Protein AF-X8CTY1-F1 (afdb_monomer)

Radius of gyration: 17.64 Å; Cα contacts (8 Å, |Δi|>4): 81; chains: 1; bounding box: 41×30×51 Å

InterPro domains:
  IPR002938 FAD-binding domain [PF01494] (48-91)
  IPR036188 FAD/NAD(P)-binding domain superfamily [G3DSA:3.50.50.60] (54-93)
  IPR036188 FAD/NAD(P)-binding domain superfamily [SSF51905] (64-91)

Sequence (93 aa):
MIYAEFEPGRALLGTIEFGQPVDEVPMSLAELRESARRVLGVDVPFEEPKGPGPHALRRINGQNTRHAERYRVGRVLLLGDAAHVHSAMGARA

pLDDT: mean 83.98, std 12.72, range [36.47, 95.69]

Structure (mmCIF, N/CA/C/O backbone):
data_AF-X8CTY1-F1
#
_entry.id   AF-X8CTY1-F1
#
loop_
_atom_site.group_PDB
_atom_site.id
_atom_site.type_symbol
_atom_site.label_atom_id
_atom_site.label_alt_id
_atom_site.label_comp_id
_atom_site.label_asym_id
_atom_site.label_entity_id
_atom_site.label_seq_id
_atom_site.pdbx_PDB_ins_code
_atom_site.Cartn_x
_atom_site.Cartn_y
_atom_site.Cartn_z
_atom_site.occupancy
_atom_site.B_iso_or_equiv
_atom_site.auth_seq_id
_atom_site.auth_comp_id
_atom_site.auth_asym_id
_atom_site.auth_atom_id
_atom_site.pdbx_PDB_model_num
ATOM 1 N N . MET A 1 1 ? -0.676 1.429 -9.696 1.00 84.38 1 MET A N 1
ATOM 2 C CA . MET A 1 1 ? 0.729 0.998 -9.535 1.00 84.38 1 MET A CA 1
ATOM 3 C C . MET A 1 1 ? 1.484 2.091 -8.798 1.00 84.38 1 MET A C 1
ATOM 5 O O . MET A 1 1 ? 1.218 3.258 -9.054 1.00 84.38 1 MET A O 1
ATOM 9 N N . ILE A 1 2 ? 2.373 1.715 -7.886 1.00 89.19 2 ILE A N 1
ATOM 10 C CA . ILE A 1 2 ? 3.253 2.597 -7.123 1.00 89.19 2 ILE A CA 1
ATOM 11 C C . ILE A 1 2 ? 4.684 2.189 -7.458 1.00 89.19 2 ILE A C 1
ATOM 13 O O . ILE A 1 2 ? 5.026 1.016 -7.329 1.00 89.19 2 ILE A O 1
ATOM 17 N N . TYR A 1 3 ? 5.498 3.153 -7.868 1.00 89.75 3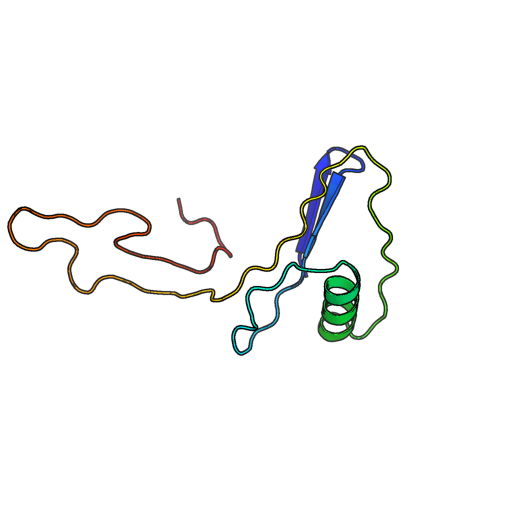 TYR A N 1
ATOM 18 C CA . TYR A 1 3 ? 6.944 3.018 -7.985 1.00 89.75 3 TYR A CA 1
ATOM 19 C C . TYR A 1 3 ? 7.576 4.205 -7.264 1.00 89.75 3 TYR A C 1
ATOM 21 O O . TYR A 1 3 ? 7.175 5.346 -7.498 1.00 89.75 3 TYR A O 1
ATOM 29 N N . ALA A 1 4 ? 8.530 3.943 -6.381 1.00 88.50 4 ALA A N 1
ATOM 30 C CA . ALA A 1 4 ? 9.300 4.976 -5.702 1.00 88.50 4 ALA A CA 1
ATOM 31 C C . ALA A 1 4 ? 10.732 4.492 -5.505 1.00 88.50 4 ALA A C 1
ATOM 33 O O . ALA A 1 4 ? 10.940 3.347 -5.128 1.00 88.50 4 ALA A O 1
ATOM 34 N N . GLU A 1 5 ? 11.716 5.353 -5.717 1.00 88.06 5 GLU A N 1
ATOM 35 C CA . GLU A 1 5 ? 13.123 5.039 -5.482 1.00 88.06 5 GLU A CA 1
ATOM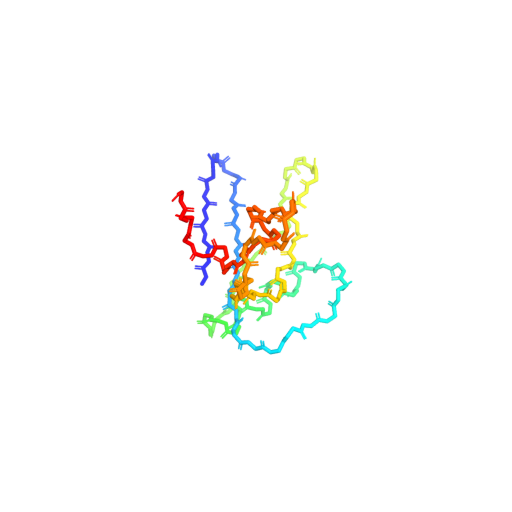 36 C C . GLU A 1 5 ? 13.650 5.986 -4.406 1.00 88.06 5 GLU A C 1
ATOM 38 O O . GLU A 1 5 ? 13.706 7.196 -4.611 1.00 88.06 5 GLU A O 1
ATOM 43 N N . PHE A 1 6 ? 13.947 5.441 -3.224 1.00 80.00 6 PHE A N 1
ATOM 44 C CA . PHE A 1 6 ? 14.381 6.243 -2.073 1.00 80.00 6 PHE A CA 1
ATOM 45 C C . PHE A 1 6 ? 15.888 6.513 -2.104 1.00 80.00 6 PHE A C 1
ATOM 47 O O . PHE A 1 6 ? 16.346 7.579 -1.704 1.00 80.00 6 PHE A O 1
ATOM 54 N N . GLU A 1 7 ? 16.645 5.540 -2.606 1.00 84.31 7 GLU A N 1
ATOM 55 C CA . GLU A 1 7 ? 18.084 5.590 -2.856 1.00 84.31 7 GLU A CA 1
ATOM 56 C C . GLU A 1 7 ? 18.344 4.862 -4.184 1.00 84.31 7 GLU A C 1
ATOM 58 O O . GLU A 1 7 ? 17.586 3.937 -4.504 1.00 84.31 7 GLU A O 1
ATOM 63 N N . PRO A 1 8 ? 19.402 5.213 -4.938 1.00 83.81 8 PRO A N 1
ATOM 64 C CA . PRO A 1 8 ? 19.746 4.514 -6.171 1.00 83.81 8 PRO A CA 1
ATOM 65 C C . PRO A 1 8 ? 19.818 2.993 -5.972 1.00 83.81 8 PRO A C 1
ATOM 67 O O . PRO A 1 8 ? 20.569 2.500 -5.128 1.00 83.81 8 PRO A O 1
ATOM 70 N N . GLY A 1 9 ? 19.022 2.243 -6.735 1.00 81.25 9 GLY A N 1
ATOM 71 C CA . GLY A 1 9 ? 18.949 0.781 -6.644 1.00 81.25 9 GLY A CA 1
ATOM 72 C C . GLY A 1 9 ? 18.074 0.237 -5.505 1.00 81.25 9 GLY A C 1
ATOM 73 O O . GLY A 1 9 ? 17.993 -0.980 -5.332 1.00 81.25 9 GLY A O 1
ATOM 74 N N . ARG A 1 10 ? 17.387 1.100 -4.743 1.00 84.38 10 ARG A N 1
ATOM 75 C CA . ARG A 1 10 ? 16.417 0.723 -3.699 1.00 84.38 10 ARG A CA 1
ATOM 76 C C . ARG A 1 10 ? 15.031 1.251 -4.048 1.00 84.38 10 ARG A C 1
ATOM 78 O O . ARG A 1 10 ? 14.533 2.223 -3.472 1.00 84.38 10 ARG A O 1
ATOM 85 N N . ALA A 1 11 ? 14.410 0.566 -5.001 1.00 86.69 11 ALA A N 1
ATOM 86 C CA . ALA A 1 11 ? 13.044 0.833 -5.414 1.00 86.69 11 ALA A CA 1
ATOM 87 C C . ALA A 1 11 ? 12.018 0.095 -4.536 1.00 86.69 11 ALA A C 1
ATOM 89 O O . ALA A 1 11 ? 12.203 -1.058 -4.146 1.00 86.69 11 ALA A O 1
ATOM 90 N N . LEU A 1 12 ? 10.901 0.765 -4.280 1.00 89.81 12 LEU A N 1
ATOM 91 C CA . LEU A 1 12 ? 9.644 0.206 -3.820 1.00 89.81 12 LEU A CA 1
ATOM 92 C C . LEU A 1 12 ? 8.714 0.083 -5.025 1.00 89.81 12 LEU A C 1
ATOM 94 O O . LEU A 1 12 ? 8.464 1.060 -5.731 1.00 89.81 12 LEU A O 1
ATOM 98 N N . LEU A 1 13 ? 8.174 -1.116 -5.221 1.00 91.56 13 LEU A N 1
ATOM 99 C CA . LEU A 1 13 ? 7.157 -1.419 -6.220 1.00 91.56 13 LEU A CA 1
ATOM 100 C C . LEU A 1 13 ? 5.917 -1.964 -5.513 1.00 91.56 13 LEU A C 1
ATOM 102 O O . LEU A 1 13 ? 6.022 -2.833 -4.650 1.00 91.56 13 LEU A O 1
ATOM 106 N N . GLY A 1 14 ? 4.742 -1.477 -5.898 1.00 92.75 14 GLY A N 1
ATOM 107 C CA . GLY A 1 14 ? 3.477 -1.945 -5.350 1.00 92.75 14 GLY A CA 1
ATOM 108 C C . GLY A 1 14 ? 2.307 -1.771 -6.308 1.00 92.75 14 GLY A C 1
ATOM 109 O O . GLY A 1 14 ? 2.319 -0.955 -7.233 1.00 92.75 14 GLY A O 1
ATOM 110 N N . THR A 1 15 ? 1.252 -2.529 -6.066 1.00 93.25 15 THR A N 1
ATOM 111 C CA . THR A 1 15 ? -0.017 -2.452 -6.788 1.00 93.25 15 THR A CA 1
ATOM 112 C C . THR A 1 15 ? -1.152 -2.195 -5.807 1.00 93.25 15 THR A C 1
ATOM 114 O O . THR A 1 15 ? -1.030 -2.434 -4.608 1.00 93.25 15 THR A O 1
ATOM 117 N N . ILE A 1 16 ? -2.252 -1.646 -6.319 1.00 91.00 16 ILE A N 1
ATOM 118 C CA . ILE A 1 16 ? -3.492 -1.473 -5.565 1.00 91.00 16 ILE A CA 1
ATOM 119 C C . ILE A 1 16 ? -4.592 -2.064 -6.428 1.00 91.00 16 ILE A C 1
ATOM 121 O O . ILE A 1 16 ? -4.744 -1.672 -7.585 1.00 91.00 16 ILE A O 1
ATOM 125 N N . GLU A 1 17 ? -5.341 -2.990 -5.847 1.00 89.12 17 GLU A N 1
ATOM 126 C CA . GLU A 1 17 ? -6.536 -3.585 -6.429 1.00 89.12 17 GLU A CA 1
ATOM 127 C C . GLU A 1 17 ? -7.692 -3.371 -5.444 1.00 89.12 17 GLU A C 1
ATOM 129 O O . GLU A 1 17 ? -7.507 -3.454 -4.228 1.00 89.12 17 GLU A O 1
ATOM 134 N N . PHE A 1 18 ? -8.883 -3.065 -5.960 1.00 87.12 18 PHE A N 1
ATOM 135 C CA . PHE A 1 18 ? -10.085 -2.911 -5.143 1.00 87.12 18 PHE A CA 1
ATOM 136 C C . PHE A 1 18 ? -10.864 -4.226 -5.147 1.00 87.12 18 PHE A C 1
ATOM 138 O O . PHE A 1 18 ? -11.250 -4.715 -6.207 1.00 87.12 18 PHE A O 1
ATOM 145 N N . GLY A 1 19 ? -11.095 -4.801 -3.969 1.00 84.62 19 GLY A N 1
ATOM 146 C CA . GLY A 1 19 ? -11.753 -6.096 -3.831 1.00 84.62 19 GLY A CA 1
ATOM 147 C C . GLY A 1 19 ? -11.949 -6.500 -2.374 1.00 84.62 19 GLY A C 1
ATOM 148 O O . GLY A 1 19 ? -11.709 -5.712 -1.457 1.00 84.62 19 GLY A O 1
ATOM 149 N N . GLN A 1 20 ? -12.406 -7.735 -2.170 1.00 83.56 20 GLN A N 1
ATOM 150 C CA . GLN A 1 20 ? -12.519 -8.307 -0.831 1.00 83.56 20 GLN A CA 1
ATOM 151 C C . GLN A 1 20 ? -11.124 -8.538 -0.228 1.00 83.56 20 GLN A C 1
ATOM 153 O O . GLN A 1 20 ? -10.201 -8.895 -0.966 1.00 83.56 20 GLN A O 1
ATOM 158 N N . PRO A 1 21 ? -10.952 -8.355 1.095 1.00 81.75 21 PRO A N 1
ATOM 159 C CA . PRO A 1 21 ? -9.730 -8.760 1.775 1.00 81.75 21 PRO A CA 1
ATOM 160 C C . PRO A 1 21 ? -9.452 -10.250 1.551 1.00 81.75 21 PRO A C 1
ATOM 162 O O . PRO A 1 21 ? -10.373 -11.065 1.560 1.00 81.75 21 PRO A O 1
ATOM 165 N N . VAL A 1 22 ? -8.181 -10.591 1.374 1.00 85.31 22 VAL A N 1
ATOM 166 C CA . VAL A 1 22 ? -7.707 -11.980 1.289 1.00 85.31 22 VAL A CA 1
ATOM 167 C C . VAL A 1 22 ? -7.072 -12.403 2.611 1.00 85.31 22 VAL A C 1
ATOM 169 O O . VAL A 1 22 ? -6.732 -11.546 3.430 1.00 85.31 22 VAL A O 1
ATOM 172 N N . ASP A 1 23 ? -6.864 -13.703 2.807 1.00 87.25 23 ASP A N 1
ATOM 173 C CA . ASP A 1 23 ? -6.269 -14.244 4.032 1.00 87.25 23 ASP A CA 1
ATOM 174 C C . ASP A 1 23 ? -4.899 -13.624 4.366 1.00 87.25 23 ASP A C 1
ATOM 176 O O . ASP A 1 23 ? -4.100 -13.259 3.491 1.00 87.25 23 ASP A O 1
ATOM 180 N N . GLU A 1 24 ? -4.606 -13.521 5.664 1.00 84.75 24 GLU A N 1
ATOM 181 C CA . GLU A 1 24 ? -3.341 -12.998 6.190 1.00 84.75 24 GLU A CA 1
ATOM 182 C C . GLU A 1 24 ? -2.226 -14.055 6.145 1.00 84.75 24 GLU A C 1
ATOM 184 O O . GLU A 1 24 ? -1.696 -14.498 7.160 1.00 84.75 24 GLU A O 1
ATOM 189 N N . VAL A 1 25 ? -1.858 -14.463 4.931 1.00 90.25 25 VAL A N 1
ATOM 190 C CA . VAL A 1 25 ? -0.665 -15.282 4.663 1.00 90.25 25 VAL A CA 1
ATOM 191 C C . VAL A 1 25 ? 0.488 -14.411 4.152 1.00 90.25 25 VAL A C 1
ATOM 193 O O . VAL A 1 25 ? 0.215 -13.399 3.495 1.00 90.25 25 VAL A O 1
ATOM 196 N N . PRO A 1 26 ? 1.766 -14.769 4.400 1.00 90.81 26 PRO A N 1
ATOM 197 C CA . PRO A 1 26 ? 2.905 -14.035 3.856 1.00 90.81 26 PRO A CA 1
ATOM 198 C C . PRO A 1 26 ? 2.778 -13.795 2.349 1.00 90.81 26 PRO A C 1
ATOM 200 O O . PRO A 1 26 ? 2.381 -14.679 1.590 1.00 90.81 26 PRO A O 1
ATOM 203 N N . MET A 1 27 ? 3.099 -12.575 1.923 1.00 92.50 27 MET A N 1
ATOM 204 C CA . MET A 1 27 ? 3.094 -12.205 0.509 1.00 92.50 27 MET A CA 1
ATOM 205 C C . MET A 1 27 ? 4.264 -12.869 -0.223 1.00 92.50 27 MET A C 1
ATOM 207 O O . MET A 1 27 ? 5.352 -13.002 0.339 1.00 92.50 27 MET A O 1
ATOM 211 N N . SER A 1 28 ? 4.066 -13.214 -1.497 1.00 91.50 28 SER A N 1
ATOM 212 C CA . SER A 1 28 ? 5.145 -13.666 -2.386 1.00 91.50 28 SER A CA 1
ATOM 213 C C . SER A 1 28 ? 5.451 -12.651 -3.493 1.00 91.50 28 SER A C 1
ATOM 215 O O . SER A 1 28 ? 4.604 -11.842 -3.874 1.00 91.50 28 SER A O 1
ATOM 217 N N . LEU A 1 29 ? 6.654 -12.716 -4.075 1.00 91.94 29 LEU A N 1
ATOM 218 C CA . LEU A 1 29 ? 6.984 -11.904 -5.253 1.00 91.94 29 LEU A CA 1
ATOM 219 C C . LEU A 1 29 ? 6.133 -12.293 -6.475 1.00 91.94 29 LEU A C 1
ATOM 221 O O . LEU A 1 29 ? 5.785 -11.434 -7.284 1.00 91.94 29 LEU A O 1
ATOM 225 N N . ALA A 1 30 ? 5.783 -13.577 -6.605 1.00 92.19 30 ALA A N 1
ATOM 226 C CA . ALA A 1 30 ? 4.918 -14.074 -7.673 1.00 92.19 30 ALA A CA 1
ATOM 227 C C . ALA A 1 30 ? 3.526 -13.427 -7.615 1.00 92.19 30 ALA A C 1
ATOM 229 O O . ALA A 1 30 ? 2.998 -12.997 -8.635 1.00 92.19 30 ALA A O 1
ATOM 230 N N . GLU A 1 31 ? 2.977 -13.259 -6.414 1.00 93.06 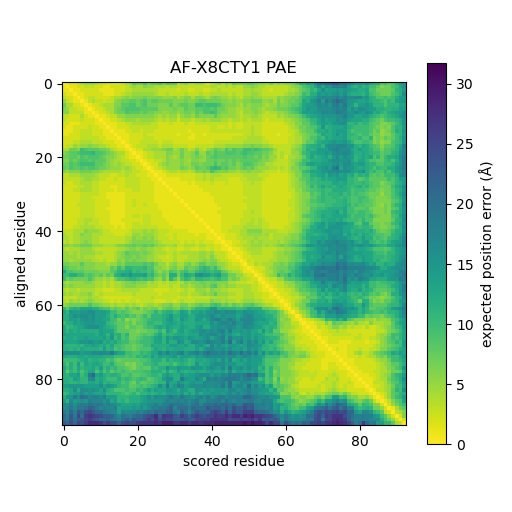31 GLU A N 1
ATOM 231 C CA . GLU A 1 31 ? 1.716 -12.548 -6.208 1.00 93.06 31 GLU A CA 1
ATOM 232 C C . GLU A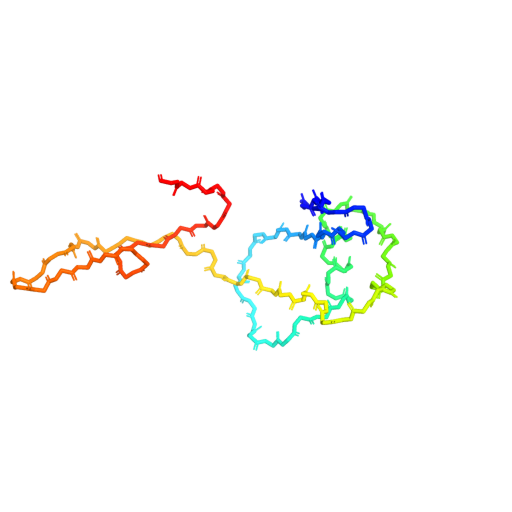 1 31 ? 1.780 -11.088 -6.682 1.00 93.06 31 GLU A C 1
ATOM 234 O O . GLU A 1 31 ? 0.857 -10.622 -7.353 1.00 93.06 31 GLU A O 1
ATOM 239 N N . LEU A 1 32 ? 2.877 -10.370 -6.396 1.00 93.75 32 LEU A N 1
ATOM 240 C CA . LEU A 1 32 ? 3.062 -9.000 -6.891 1.00 93.75 32 LEU A CA 1
ATOM 241 C C . LEU A 1 32 ? 3.119 -8.962 -8.426 1.00 93.75 32 LEU A C 1
ATOM 243 O O . LEU A 1 32 ? 2.571 -8.040 -9.026 1.00 93.75 32 LEU A O 1
ATOM 247 N N . ARG A 1 33 ? 3.750 -9.955 -9.073 1.00 93.25 33 ARG A N 1
ATOM 248 C CA . ARG A 1 33 ? 3.806 -10.049 -10.547 1.00 93.25 33 ARG A CA 1
ATOM 249 C C . ARG A 1 33 ? 2.427 -10.252 -11.146 1.00 93.25 33 ARG A C 1
ATOM 251 O O . ARG A 1 33 ? 2.055 -9.526 -12.062 1.00 93.25 33 ARG A O 1
ATOM 258 N N . GLU A 1 34 ? 1.660 -11.185 -10.594 1.00 93.94 34 GLU A N 1
ATOM 259 C CA . GLU A 1 34 ? 0.289 -11.449 -11.027 1.00 93.94 34 GLU A CA 1
ATOM 260 C C . GLU A 1 34 ? -0.603 -10.216 -10.849 1.00 93.94 34 GLU A C 1
ATOM 262 O O . GLU A 1 34 ? -1.380 -9.861 -11.735 1.00 93.94 34 GLU A O 1
ATOM 267 N N . SER A 1 35 ? -0.453 -9.508 -9.729 1.00 94.12 35 SER A N 1
ATOM 268 C CA . SER A 1 35 ? -1.151 -8.243 -9.500 1.00 94.12 35 SER A CA 1
ATOM 269 C C . SER A 1 35 ? -0.738 -7.163 -10.507 1.00 94.12 35 SER A C 1
ATOM 271 O O . SER A 1 35 ? -1.597 -6.507 -11.097 1.00 94.12 35 SER A O 1
ATOM 273 N N . ALA A 1 36 ? 0.562 -7.004 -10.777 1.00 95.00 36 ALA A N 1
ATOM 274 C CA . ALA A 1 36 ? 1.062 -6.043 -11.761 1.00 95.00 36 ALA A CA 1
ATOM 275 C C . ALA A 1 36 ? 0.528 -6.342 -13.167 1.00 95.00 36 ALA A C 1
ATOM 277 O O . ALA A 1 36 ? 0.076 -5.423 -13.851 1.00 95.00 36 ALA A O 1
ATOM 278 N N . ARG A 1 37 ? 0.492 -7.622 -13.555 1.00 95.25 37 ARG A N 1
ATOM 279 C CA . ARG A 1 37 ? -0.087 -8.082 -14.819 1.00 95.25 37 ARG A CA 1
ATOM 280 C C . ARG A 1 37 ? -1.568 -7.728 -14.925 1.00 95.25 37 ARG A C 1
ATOM 282 O O . ARG A 1 37 ? -1.984 -7.189 -15.947 1.00 95.25 37 ARG A O 1
ATOM 289 N N . ARG A 1 38 ? -2.366 -7.978 -13.880 1.00 94.81 38 ARG A N 1
ATOM 290 C CA . ARG A 1 38 ? -3.795 -7.611 -13.863 1.00 94.81 38 ARG A CA 1
ATOM 291 C C . ARG A 1 38 ? -4.012 -6.102 -13.963 1.00 94.81 38 ARG A C 1
ATOM 293 O O . ARG A 1 38 ? -4.886 -5.667 -14.703 1.00 94.81 38 ARG A O 1
ATOM 300 N N . VAL A 1 39 ? -3.218 -5.311 -13.239 1.00 95.06 39 VAL A N 1
ATOM 301 C CA . VAL A 1 39 ? -3.362 -3.845 -13.185 1.00 95.06 39 VAL A CA 1
ATOM 302 C C . VAL A 1 39 ? -2.898 -3.164 -14.474 1.00 95.06 39 VAL A C 1
ATOM 304 O O . VAL A 1 39 ? -3.508 -2.184 -14.893 1.00 95.06 39 VAL A O 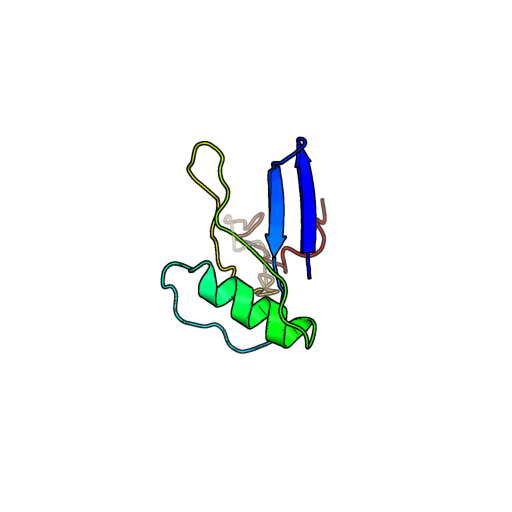1
ATOM 307 N N . LEU A 1 40 ? -1.812 -3.638 -15.088 1.00 94.88 40 LEU A N 1
ATOM 308 C CA . LEU A 1 40 ? -1.198 -2.998 -16.259 1.00 94.88 40 LEU A CA 1
ATOM 309 C C . LEU A 1 40 ? -1.617 -3.635 -17.588 1.00 94.88 40 LEU A C 1
ATOM 311 O O . LEU A 1 40 ? -1.384 -3.046 -18.640 1.00 94.88 40 LEU A O 1
ATOM 315 N N . GLY A 1 41 ? -2.196 -4.838 -17.558 1.00 95.69 41 GLY A N 1
ATOM 316 C CA . GLY A 1 41 ? -2.561 -5.606 -18.750 1.00 95.69 41 GLY A CA 1
ATOM 317 C C . GLY A 1 41 ? -1.371 -6.216 -19.503 1.00 95.69 41 GLY A C 1
ATOM 318 O O . GLY A 1 41 ? -1.565 -6.805 -20.563 1.00 95.69 41 GLY A O 1
ATOM 319 N N . VAL A 1 42 ? -0.150 -6.087 -18.976 1.00 93.81 42 VAL A N 1
ATOM 320 C CA . VAL A 1 42 ? 1.095 -6.581 -19.582 1.00 93.81 42 VAL A CA 1
ATOM 321 C C . VAL A 1 42 ? 1.992 -7.219 -18.526 1.00 93.81 42 VAL A C 1
ATOM 323 O O . VAL A 1 42 ? 1.944 -6.842 -17.354 1.00 93.81 42 VAL A O 1
ATOM 326 N N . ASP A 1 43 ? 2.836 -8.164 -18.939 1.00 92.00 43 ASP A N 1
ATOM 327 C CA . ASP A 1 43 ? 3.848 -8.737 -18.052 1.00 92.00 43 ASP A CA 1
ATOM 328 C C . ASP A 1 43 ? 4.981 -7.731 -17.814 1.00 92.00 43 ASP A C 1
ATOM 330 O O . ASP A 1 43 ? 5.604 -7.233 -18.753 1.00 92.00 43 ASP A O 1
ATOM 334 N N . VAL A 1 44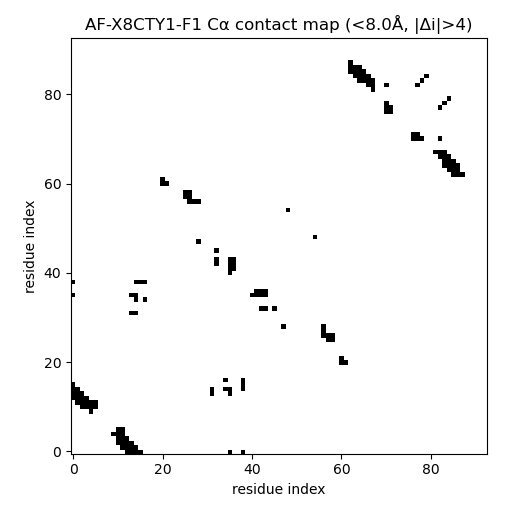 ? 5.266 -7.448 -16.540 1.00 87.94 44 VAL A N 1
ATOM 335 C CA . VAL A 1 44 ? 6.375 -6.578 -16.133 1.00 87.94 44 VAL A CA 1
ATOM 336 C C . VAL A 1 44 ? 7.526 -7.434 -15.598 1.00 87.94 44 VAL A C 1
ATOM 338 O O . VAL A 1 44 ? 7.348 -8.138 -14.597 1.00 87.94 44 VAL A O 1
ATOM 341 N N . PRO A 1 45 ? 8.718 -7.385 -16.220 1.00 85.25 45 PRO A N 1
ATOM 342 C CA . PRO A 1 45 ? 9.856 -8.190 -15.798 1.00 85.25 45 PRO A CA 1
ATOM 343 C C . PRO A 1 45 ? 10.497 -7.636 -14.514 1.00 85.25 45 PRO A C 1
ATOM 345 O O . PRO A 1 45 ? 11.348 -6.755 -14.528 1.00 85.25 45 PRO A O 1
ATOM 348 N N . PHE A 1 46 ? 10.032 -8.184 -13.395 1.00 87.69 46 PHE A N 1
ATOM 349 C CA . PHE A 1 46 ? 10.636 -8.219 -12.059 1.00 87.69 46 PHE A CA 1
ATOM 350 C C . PHE A 1 46 ? 11.869 -9.102 -11.874 1.00 87.69 46 PHE A C 1
ATOM 352 O O . PHE A 1 46 ? 11.876 -10.154 -12.504 1.00 87.69 46 PHE A O 1
ATOM 359 N N . GLU A 1 47 ? 12.731 -8.901 -10.878 1.00 86.56 47 GLU A N 1
ATOM 360 C CA . GLU A 1 47 ? 13.501 -9.981 -10.219 1.00 86.56 47 GLU A CA 1
ATOM 361 C C . GLU A 1 47 ? 13.508 -9.758 -8.700 1.00 86.56 4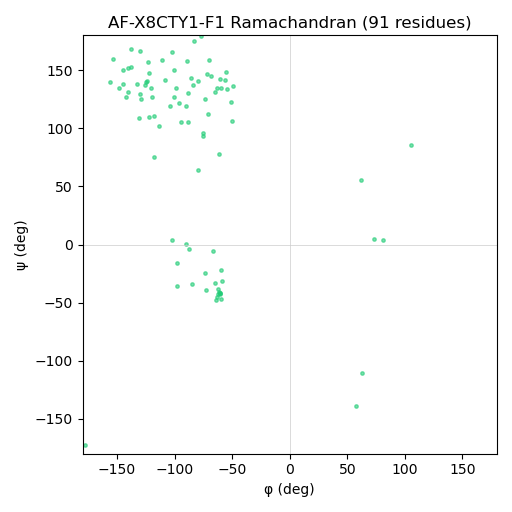7 GLU A C 1
ATOM 363 O O . GLU A 1 47 ? 13.077 -8.704 -8.228 1.00 86.56 47 GLU A O 1
ATOM 368 N N . GLU A 1 48 ? 13.944 -10.756 -7.926 1.00 86.19 48 GLU A N 1
ATOM 369 C CA . GLU A 1 48 ? 14.227 -10.534 -6.506 1.00 86.19 48 GLU A CA 1
ATOM 370 C C . GLU A 1 48 ? 15.337 -9.478 -6.356 1.00 86.19 48 GLU A C 1
ATOM 372 O O . GLU A 1 48 ? 16.269 -9.445 -7.172 1.00 86.19 48 GLU A O 1
ATOM 377 N N . PRO A 1 49 ? 15.262 -8.591 -5.347 1.00 84.31 49 PRO A N 1
ATOM 378 C CA . PRO A 1 49 ? 16.314 -7.610 -5.130 1.00 84.31 49 PRO A CA 1
ATOM 379 C C . PRO A 1 49 ? 17.658 -8.307 -4.874 1.00 84.31 49 PRO A C 1
ATOM 381 O O . PRO A 1 49 ? 17.744 -9.252 -4.099 1.00 84.31 49 PRO A O 1
ATOM 384 N N . LYS A 1 50 ? 18.722 -7.825 -5.523 1.00 84.19 50 LYS A N 1
ATOM 385 C CA . LYS A 1 50 ? 20.066 -8.437 -5.463 1.00 84.19 50 LYS A CA 1
ATOM 386 C C . LYS A 1 50 ? 20.917 -7.937 -4.284 1.00 84.19 50 LYS A C 1
ATOM 388 O O . LYS A 1 50 ? 22.051 -8.373 -4.116 1.00 84.19 50 LYS A O 1
ATOM 393 N N . GLY A 1 51 ? 20.404 -6.973 -3.516 1.00 80.19 51 GLY A N 1
ATOM 394 C CA . GLY A 1 51 ? 21.097 -6.357 -2.381 1.00 80.19 51 GLY A CA 1
ATOM 395 C C . GLY A 1 51 ? 20.982 -7.166 -1.081 1.00 80.19 51 GLY A C 1
ATOM 396 O O . GLY A 1 51 ? 20.258 -8.156 -1.031 1.00 80.19 51 GLY A O 1
ATOM 397 N N . PRO A 1 52 ? 21.659 -6.742 0.001 1.00 79.44 52 PRO A N 1
ATOM 398 C CA . PRO A 1 52 ? 21.499 -7.364 1.312 1.00 79.44 52 PRO A CA 1
ATOM 399 C C . PRO A 1 52 ? 20.060 -7.197 1.832 1.00 79.44 52 PRO A C 1
ATOM 401 O O . PRO A 1 52 ? 19.471 -6.118 1.736 1.00 79.44 52 PRO A O 1
ATOM 404 N N . GLY A 1 53 ? 19.487 -8.278 2.365 1.00 79.06 53 GLY A N 1
ATOM 405 C CA . GLY A 1 53 ? 18.155 -8.289 2.974 1.00 79.06 53 GLY A CA 1
ATOM 406 C C . GLY A 1 53 ? 18.117 -7.675 4.385 1.00 79.06 53 GLY A C 1
ATOM 407 O O . GLY A 1 53 ? 19.154 -7.273 4.916 1.00 79.06 53 GLY A O 1
ATOM 408 N N . PRO A 1 54 ? 16.935 -7.635 5.030 1.00 79.38 54 PRO A N 1
ATOM 409 C CA . PRO A 1 54 ? 15.652 -8.165 4.557 1.00 79.38 54 PRO A CA 1
ATOM 410 C C . PRO A 1 54 ? 14.954 -7.242 3.543 1.00 79.38 54 PRO A C 1
ATOM 412 O O . PRO A 1 54 ? 14.934 -6.022 3.698 1.00 79.38 54 PRO A O 1
ATOM 415 N N . HIS A 1 55 ? 14.339 -7.830 2.514 1.00 85.12 55 HIS A N 1
ATOM 416 C CA . HIS A 1 55 ? 13.512 -7.095 1.554 1.00 85.12 55 HIS A CA 1
ATOM 417 C C . HIS A 1 55 ? 12.072 -7.015 2.053 1.00 85.12 55 HIS A C 1
ATOM 419 O O . HIS A 1 55 ? 11.482 -8.020 2.450 1.00 85.12 55 HIS A O 1
ATOM 425 N N . ALA A 1 56 ? 11.503 -5.811 2.040 1.00 84.06 56 ALA A N 1
ATOM 426 C CA . ALA A 1 56 ? 10.130 -5.606 2.466 1.00 84.06 56 ALA A CA 1
ATOM 427 C C . ALA A 1 56 ? 9.157 -6.214 1.441 1.00 84.06 56 ALA A C 1
ATOM 429 O O . ALA A 1 56 ? 9.024 -5.716 0.327 1.00 84.06 56 ALA A O 1
ATOM 430 N N . LEU A 1 57 ? 8.455 -7.270 1.848 1.00 89.62 57 LEU A N 1
ATOM 431 C CA . LEU A 1 57 ? 7.336 -7.878 1.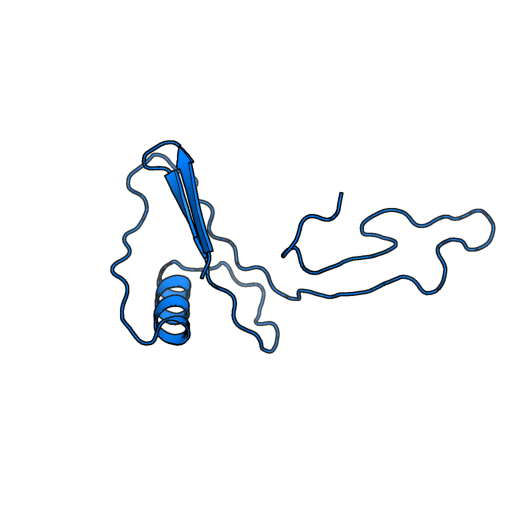130 1.00 89.62 57 LEU A CA 1
ATOM 432 C C . LEU A 1 57 ? 6.126 -7.846 2.054 1.00 89.62 57 LEU A C 1
ATOM 434 O O . LEU A 1 57 ? 6.088 -8.532 3.074 1.00 89.62 57 LEU A O 1
ATOM 438 N N . ARG A 1 58 ? 5.149 -7.001 1.728 1.00 88.56 58 ARG A N 1
ATOM 439 C CA . ARG A 1 58 ? 3.973 -6.797 2.569 1.00 88.56 58 ARG A CA 1
ATOM 440 C C . ARG A 1 58 ? 2.728 -6.623 1.716 1.00 88.56 58 ARG A C 1
ATOM 442 O O . ARG A 1 58 ? 2.659 -5.714 0.895 1.00 88.56 58 ARG A O 1
ATOM 449 N N . ARG A 1 59 ? 1.710 -7.428 2.020 1.00 90.31 59 ARG A N 1
ATOM 450 C CA . ARG A 1 59 ? 0.328 -7.172 1.612 1.00 90.31 59 ARG A CA 1
ATOM 451 C C . ARG A 1 59 ? -0.323 -6.227 2.619 1.00 90.31 59 ARG A C 1
ATOM 453 O O . ARG A 1 59 ? -0.147 -6.387 3.828 1.00 90.31 59 ARG A O 1
ATOM 460 N N . ILE A 1 60 ? -1.074 -5.244 2.133 1.00 86.06 60 ILE A N 1
ATOM 461 C CA . ILE A 1 60 ? -1.888 -4.364 2.978 1.00 86.06 60 ILE A CA 1
ATOM 462 C C . ILE A 1 60 ? -3.357 -4.643 2.664 1.00 86.06 60 ILE A C 1
ATOM 464 O O . ILE A 1 60 ? -3.876 -4.190 1.648 1.00 86.06 60 ILE A O 1
ATOM 468 N N . ASN A 1 61 ? -4.008 -5.398 3.547 1.00 81.50 61 ASN A N 1
ATOM 469 C CA . ASN A 1 61 ? -5.434 -5.704 3.476 1.00 81.50 61 ASN A CA 1
ATOM 470 C C . ASN A 1 61 ? -6.267 -4.657 4.218 1.00 81.50 61 ASN A C 1
ATOM 472 O O . ASN A 1 61 ? -5.780 -3.991 5.130 1.00 81.50 61 ASN A O 1
ATOM 476 N N . GLY A 1 62 ? -7.550 -4.562 3.861 1.00 69.56 62 GLY A N 1
ATOM 477 C CA . GLY A 1 62 ? -8.537 -3.874 4.691 1.00 69.56 62 GLY A CA 1
ATOM 478 C C . GLY A 1 62 ? -8.241 -2.389 4.883 1.00 69.56 62 GLY A C 1
ATOM 479 O O . GLY A 1 62 ? -8.172 -1.928 6.022 1.00 69.56 62 GLY A O 1
ATOM 480 N N . GLN A 1 63 ? -8.098 -1.649 3.776 1.00 67.62 63 GLN A N 1
ATOM 481 C CA . GLN A 1 63 ? -8.109 -0.180 3.750 1.00 67.62 63 GLN A CA 1
ATOM 482 C C . GLN A 1 63 ? -9.484 0.298 4.256 1.00 67.62 63 GLN A C 1
ATOM 484 O O . GLN A 1 63 ? -10.398 0.588 3.491 1.00 67.62 63 GLN A O 1
ATOM 489 N N . ASN A 1 64 ? -9.661 0.265 5.573 1.00 64.94 64 ASN A N 1
ATOM 490 C CA . ASN A 1 64 ? -10.898 0.586 6.253 1.00 64.94 64 ASN A CA 1
ATOM 491 C C . ASN A 1 64 ? -10.891 2.079 6.558 1.00 64.94 64 ASN A C 1
ATOM 493 O O . ASN A 1 64 ? -10.048 2.549 7.317 1.00 64.94 64 ASN A O 1
ATOM 497 N N . THR A 1 65 ? -11.864 2.804 6.017 1.00 66.94 65 THR A N 1
ATOM 498 C CA . THR A 1 65 ? -12.193 4.134 6.524 1.00 66.94 65 THR A CA 1
ATOM 499 C C . THR A 1 65 ? -13.220 3.960 7.631 1.00 66.94 65 THR A C 1
ATOM 501 O O . THR A 1 65 ? -14.374 3.631 7.364 1.00 66.94 65 THR A O 1
ATOM 504 N N . ARG A 1 66 ? -12.794 4.113 8.885 1.00 76.00 66 ARG A N 1
ATOM 505 C CA . ARG A 1 66 ? -13.666 3.997 10.061 1.00 76.00 66 ARG A CA 1
ATOM 506 C C . ARG A 1 66 ? -13.413 5.165 10.988 1.00 76.00 66 ARG A C 1
ATOM 508 O O . ARG A 1 66 ? -12.266 5.536 11.200 1.00 76.00 66 ARG A O 1
ATOM 515 N N . HIS A 1 67 ? -14.485 5.718 11.537 1.00 85.94 67 HIS A N 1
ATOM 516 C CA . HIS A 1 67 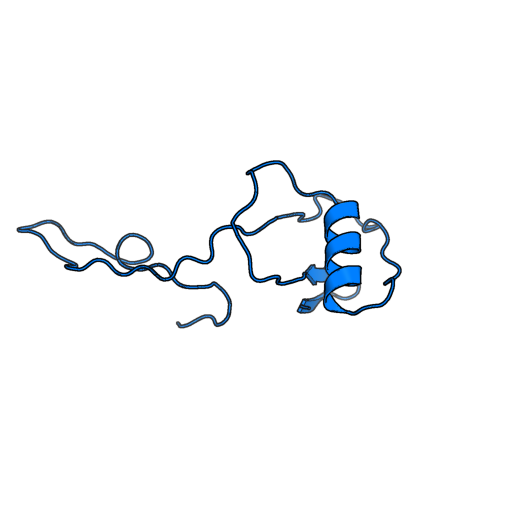? -14.454 6.777 12.542 1.00 85.94 67 HIS A CA 1
ATOM 517 C C . HIS A 1 67 ? -15.274 6.327 13.743 1.00 85.94 67 HIS A C 1
ATOM 519 O O . HIS A 1 67 ? -16.354 5.756 13.578 1.00 85.94 67 HIS A O 1
ATOM 525 N N . ALA A 1 68 ? -14.766 6.579 14.944 1.00 85.94 68 ALA A N 1
ATOM 526 C CA . ALA A 1 68 ? -15.525 6.394 16.165 1.00 85.94 68 ALA A CA 1
ATOM 527 C C . ALA A 1 68 ? -16.694 7.386 16.178 1.00 85.94 68 ALA A C 1
ATOM 529 O O . ALA A 1 68 ? -16.503 8.583 15.985 1.00 85.94 68 ALA A O 1
ATOM 530 N N . GLU A 1 69 ? -17.904 6.905 16.465 1.00 87.12 69 GLU A N 1
ATOM 531 C CA . GLU A 1 69 ? -19.081 7.776 16.587 1.00 87.12 69 GLU A CA 1
ATOM 532 C C . GLU A 1 69 ? -18.886 8.837 17.689 1.00 87.12 69 GLU A C 1
ATOM 534 O O . GLU A 1 69 ? -19.390 9.954 17.594 1.00 87.12 69 GLU A O 1
ATOM 539 N N . ARG A 1 70 ? -18.132 8.500 18.750 1.00 90.06 70 ARG A N 1
ATOM 540 C CA . ARG A 1 70 ? -17.819 9.394 19.874 1.00 90.06 70 ARG A CA 1
ATOM 541 C C . ARG A 1 70 ? -16.375 9.215 20.317 1.00 90.06 70 ARG A C 1
ATOM 543 O O . ARG A 1 70 ? -15.943 8.103 20.597 1.00 90.06 70 ARG A O 1
ATOM 550 N N . TYR A 1 71 ? -15.654 10.323 20.472 1.00 91.69 71 TYR A N 1
ATOM 551 C CA . TYR A 1 71 ? -14.239 10.311 20.876 1.00 91.69 71 TYR A CA 1
ATOM 552 C C . TYR A 1 71 ? -14.065 10.361 22.398 1.00 91.69 71 TYR A C 1
ATOM 554 O O . TYR A 1 71 ? -12.947 10.377 22.908 1.00 91.69 71 TYR A O 1
ATOM 562 N N . ARG A 1 72 ? -15.171 10.407 23.148 1.00 93.38 72 ARG A N 1
ATOM 563 C CA . ARG A 1 72 ? -15.166 10.457 24.606 1.00 93.38 72 ARG A CA 1
ATOM 564 C C . ARG A 1 72 ? -16.389 9.761 25.182 1.00 93.38 72 ARG A C 1
ATOM 566 O O . ARG A 1 72 ? -17.515 10.036 24.772 1.00 93.38 72 ARG A O 1
ATOM 573 N N . VAL A 1 73 ? -16.162 8.943 26.206 1.00 94.38 73 VAL A N 1
ATOM 574 C CA . VAL A 1 73 ? -17.212 8.381 27.064 1.00 94.38 73 VAL A CA 1
ATOM 575 C C . VAL A 1 73 ? -16.801 8.604 28.520 1.00 94.38 73 VAL A C 1
ATOM 577 O O . VAL A 1 73 ? -15.840 8.020 29.018 1.00 94.38 73 VAL A O 1
ATOM 580 N N . GLY A 1 74 ? -17.491 9.518 29.211 1.00 94.56 74 GLY A N 1
ATOM 581 C CA . GLY A 1 74 ? -17.164 9.897 30.589 1.00 94.56 74 GLY A CA 1
ATOM 582 C C . GLY A 1 74 ? -15.774 10.536 30.721 1.00 94.56 74 GLY A C 1
ATOM 583 O O . GLY A 1 74 ? -15.558 11.670 30.282 1.00 94.56 74 GLY A O 1
ATOM 584 N N . ARG A 1 75 ? -14.839 9.823 31.362 1.00 95.25 75 ARG A N 1
ATOM 585 C CA . ARG A 1 75 ? -13.431 10.237 31.547 1.00 95.25 75 ARG A CA 1
ATOM 586 C C . ARG A 1 75 ? -12.455 9.534 30.589 1.00 95.25 75 ARG A C 1
ATOM 588 O O . ARG A 1 75 ? -11.258 9.759 30.697 1.00 95.25 75 ARG A O 1
ATOM 595 N N . VAL A 1 76 ? -12.955 8.711 29.667 1.00 93.62 76 VAL A N 1
ATOM 596 C CA . VAL A 1 76 ? -12.152 7.986 28.670 1.00 93.62 76 VAL A CA 1
ATOM 597 C C . VAL A 1 76 ? -12.197 8.735 27.342 1.00 93.62 76 VAL A C 1
ATOM 599 O O . VAL A 1 76 ? -13.280 9.145 26.919 1.00 93.62 76 VAL A O 1
ATOM 602 N N . LEU A 1 77 ? -11.042 8.906 26.695 1.00 93.25 77 LEU A N 1
ATOM 603 C CA . LEU A 1 77 ? -10.898 9.563 25.393 1.00 93.25 77 LEU A CA 1
ATOM 604 C C . LEU A 1 77 ? -10.247 8.614 24.375 1.00 93.25 77 LEU A C 1
ATOM 606 O O . LEU A 1 77 ? -9.404 7.801 24.751 1.00 93.25 77 LEU A O 1
ATOM 610 N N . LEU A 1 78 ? -10.626 8.741 23.101 1.00 91.56 78 LEU A N 1
ATOM 611 C CA . LEU A 1 78 ? -10.024 8.045 21.958 1.00 91.56 78 LEU A CA 1
ATOM 612 C C . LEU A 1 78 ? -9.222 9.026 21.098 1.00 91.56 78 LEU A C 1
ATOM 614 O O . LEU A 1 78 ? -9.625 10.174 20.910 1.00 91.56 78 LEU A O 1
ATOM 618 N N . LEU A 1 79 ? -8.078 8.563 20.591 1.00 89.69 79 LEU A N 1
ATOM 619 C CA . LEU A 1 79 ? -7.076 9.362 19.883 1.00 89.69 79 LEU A CA 1
ATOM 620 C C . LEU A 1 79 ? -6.445 8.509 18.767 1.00 89.69 79 LEU A C 1
ATOM 622 O O . LEU A 1 79 ? -6.307 7.296 18.935 1.00 89.69 79 LEU A O 1
ATOM 626 N N . GLY A 1 80 ? -6.007 9.136 17.672 1.00 86.94 80 GLY A N 1
ATOM 627 C CA . GLY A 1 80 ? -5.268 8.460 16.594 1.00 86.94 80 GLY A CA 1
ATOM 628 C C . GLY A 1 80 ? -6.033 7.280 15.986 1.00 86.94 80 GLY A C 1
ATOM 629 O O . GLY A 1 80 ? -7.251 7.353 15.827 1.00 86.94 80 GLY A O 1
ATOM 630 N N . ASP A 1 81 ? -5.337 6.174 15.710 1.00 86.00 81 ASP A N 1
ATOM 631 C CA . ASP A 1 81 ? -5.919 4.968 15.092 1.00 86.00 81 ASP A CA 1
ATOM 632 C C . ASP A 1 81 ? -7.060 4.342 15.913 1.00 86.00 81 ASP A C 1
ATOM 634 O O . ASP A 1 81 ? -7.914 3.646 15.364 1.00 86.00 81 ASP A O 1
ATOM 638 N N . ALA A 1 82 ? -7.127 4.620 17.221 1.00 82.62 82 ALA A N 1
ATOM 639 C CA . ALA A 1 82 ? -8.245 4.188 18.059 1.00 82.62 82 ALA A CA 1
ATOM 640 C C . ALA A 1 82 ? -9.528 5.001 17.807 1.00 82.62 82 ALA A C 1
ATOM 642 O O . ALA A 1 82 ? -10.626 4.522 18.086 1.00 82.62 82 ALA A O 1
ATOM 643 N N . ALA A 1 83 ? -9.400 6.233 17.309 1.00 84.44 83 ALA A N 1
ATOM 644 C CA . ALA A 1 83 ? -10.522 7.105 16.985 1.00 84.44 83 ALA A CA 1
ATOM 645 C C . ALA A 1 83 ? -10.876 7.071 15.495 1.00 84.44 83 ALA A C 1
ATOM 647 O O . ALA A 1 83 ? -12.053 7.158 15.148 1.00 84.44 83 ALA A O 1
ATOM 648 N N . HIS A 1 84 ? -9.888 6.945 14.610 1.00 82.50 84 HIS A N 1
ATOM 649 C CA . HIS A 1 84 ? -10.127 6.914 13.174 1.00 82.50 84 HIS A CA 1
ATOM 650 C C . HIS A 1 84 ? -9.010 6.210 12.403 1.00 82.50 84 HIS A C 1
ATOM 652 O O . HIS A 1 84 ? -7.829 6.449 12.633 1.00 82.50 84 HIS A O 1
ATOM 658 N N . VAL A 1 85 ? -9.387 5.427 11.397 1.00 78.81 85 VAL A N 1
ATOM 659 C CA . VAL A 1 85 ? -8.467 4.790 10.447 1.00 78.81 85 VAL A CA 1
ATOM 660 C C . VAL A 1 85 ? -8.902 5.196 9.045 1.00 78.81 85 VAL A C 1
ATOM 662 O O . VAL A 1 85 ? -10.100 5.278 8.772 1.00 78.81 85 VAL A O 1
ATOM 665 N N . HIS A 1 86 ? -7.946 5.483 8.167 1.00 70.62 86 HIS A N 1
ATOM 666 C CA . HIS A 1 86 ? -8.194 5.810 6.765 1.00 70.62 86 HIS A CA 1
ATOM 667 C C . HIS A 1 86 ? -7.300 4.957 5.877 1.00 70.62 86 HIS A C 1
ATOM 669 O O . HIS A 1 86 ? -6.319 4.367 6.334 1.00 70.62 86 HIS A O 1
ATOM 675 N N . SER A 1 87 ? -7.610 4.943 4.583 1.00 58.44 87 SER A N 1
ATOM 676 C CA . SER A 1 87 ? -6.662 4.448 3.595 1.00 58.44 87 SER A CA 1
ATOM 677 C C . SER A 1 87 ? -5.322 5.183 3.726 1.00 58.44 87 SER A C 1
ATOM 679 O O . SER A 1 87 ? -5.293 6.409 3.797 1.00 58.44 87 SER A O 1
ATOM 681 N N . ALA A 1 88 ? -4.211 4.440 3.716 1.00 58.00 88 ALA A N 1
ATOM 682 C CA . ALA A 1 88 ? -2.857 5.009 3.755 1.00 58.00 88 ALA A CA 1
ATOM 683 C C . ALA A 1 88 ? -2.502 5.804 2.477 1.00 58.00 88 ALA A C 1
ATOM 685 O O . ALA A 1 88 ? -1.441 6.425 2.394 1.00 58.00 88 ALA A O 1
ATOM 686 N N . MET A 1 89 ? -3.380 5.787 1.469 1.00 50.34 89 MET A N 1
ATOM 687 C CA . MET A 1 89 ? -3.258 6.590 0.260 1.00 50.34 89 MET A CA 1
ATOM 688 C C . MET A 1 89 ? -3.629 8.044 0.552 1.00 50.34 89 MET A C 1
ATOM 690 O O . MET A 1 89 ? -4.794 8.433 0.513 1.00 50.34 89 MET A O 1
ATOM 694 N N . GLY A 1 90 ? -2.600 8.843 0.821 1.00 42.91 90 GLY A N 1
ATOM 695 C CA . GLY A 1 90 ? -2.721 10.253 1.166 1.00 42.91 90 GLY A CA 1
ATOM 696 C C . GLY A 1 90 ? -2.480 10.445 2.652 1.00 42.91 90 GLY A C 1
ATOM 697 O O . GLY A 1 90 ? -3.421 10.480 3.439 1.00 42.91 90 GLY A O 1
ATOM 698 N N . ALA A 1 91 ? -1.205 10.577 3.023 1.00 36.47 91 ALA A N 1
ATOM 699 C CA . ALA A 1 91 ? -0.819 11.093 4.326 1.00 36.47 91 ALA A CA 1
ATOM 700 C C . ALA A 1 91 ? -1.585 12.401 4.573 1.00 36.47 91 ALA A C 1
ATOM 702 O O . ALA A 1 91 ? -1.306 13.423 3.946 1.00 36.47 91 ALA A O 1
ATOM 703 N N . ARG A 1 92 ? -2.591 12.361 5.444 1.00 42.59 92 ARG A N 1
ATOM 704 C CA . ARG A 1 92 ? -3.104 13.568 6.076 1.00 42.59 92 ARG A CA 1
ATOM 705 C C . ARG A 1 92 ? -2.367 13.681 7.400 1.00 42.59 92 ARG A C 1
ATOM 707 O O . ARG A 1 92 ? -2.581 12.857 8.286 1.00 42.59 92 ARG A O 1
ATOM 714 N N . ALA A 1 93 ? -1.426 14.622 7.432 1.00 36.47 93 ALA A N 1
ATOM 715 C CA . ALA A 1 93 ? -0.908 15.193 8.667 1.00 36.47 93 ALA A CA 1
ATOM 716 C C . ALA A 1 93 ? -2.032 15.913 9.425 1.00 36.47 93 ALA A C 1
ATOM 718 O O . ALA A 1 93 ? -2.988 16.374 8.751 1.00 36.47 93 ALA A O 1
#

Secondary structure (DSSP, 8-state):
-EEEEEETTEEEEE----SPPPP-PPP-HHHHHHHHHHHHSS--------SSS------------EE-S-SEETTEE--GGGTEE--SSS---

Organism: NCBI:txid1299331

Mean predicted aligned error: 8.27 Å

Nearest PDB structures (foldseek):
  8cvj-assembly2_2I  TM=5.079E-01  e=3.026E+00  Thermus thermophilus HB8
  4v8d-assembly2_DK  TM=3.865E-01  e=8.125E+00  Thermus thermophilus HB8

Solvent-accessible surface area (backbone atoms only — not comparable to full-atom values): 6480 Å² total; per-residue (Å²): 115,46,78,48,67,86,47,96,95,46,69,48,76,48,73,78,83,93,75,82,71,71,81,98,63,88,59,52,73,66,56,54,46,54,46,42,24,69,76,68,75,44,88,68,95,76,78,81,81,89,66,88,74,90,77,94,67,79,75,85,67,72,76,46,75,47,69,51,95,62,54,60,62,96,92,45,76,49,59,64,75,76,27,39,42,60,49,82,82,66,85,75,130

Foldseek 3Di:
DDWDDPDVLRIDDAADDDDAFDDPDFADPVNRQVRCCVVVVDGDDDDPRPDDDDDDGDDDGDQDFDADPDQDDDPHGHDDVRGTGGRPPDDDD